Protein AF-A0A7X9UMK4-F1 (afdb_monomer)

Nearest PDB structures (foldseek):
  4hss-assembly1_A  TM=4.749E-01  e=1.843E+00  Corynebacterium diphtheriae NCTC 13129
  4hss-assembly2_B  TM=5.140E-01  e=5.799E+00  Corynebacterium diphtheriae NCTC 13129
  7nhk-assembly1_F  TM=3.091E-01  e=1.843E+00  Enterococcus faecalis
  8b3j-assembly1_A  TM=3.221E-01  e=8.180E+00  Chaetoceros socialis f. radians RNA virus 01
  8acv-assembly2_B  TM=1.862E-01  e=6.504E+00  Hapalosiphon welwitschii UH IC-52-3

Structure (mmCIF, N/CA/C/O backbone):
data_AF-A0A7X9UMK4-F1
#
_entry.id   AF-A0A7X9UMK4-F1
#
loop_
_atom_site.group_PDB
_atom_site.id
_atom_site.type_symbol
_atom_site.label_atom_id
_atom_site.label_alt_id
_atom_site.label_comp_id
_atom_site.label_asym_id
_atom_site.label_entity_id
_atom_site.label_seq_id
_atom_site.pdbx_PDB_ins_code
_atom_site.Cartn_x
_atom_site.Cartn_y
_atom_site.Cartn_z
_atom_site.occupancy
_atom_site.B_iso_or_equiv
_atom_site.auth_seq_id
_atom_site.auth_comp_id
_atom_site.auth_asym_id
_atom_site.auth_atom_id
_atom_site.pdbx_PDB_model_num
ATOM 1 N N . MET A 1 1 ? -7.978 -50.920 91.118 1.00 39.22 1 MET A N 1
ATOM 2 C CA . MET A 1 1 ? -7.105 -49.936 90.445 1.00 39.22 1 MET A CA 1
ATOM 3 C C . MET A 1 1 ? -7.785 -49.454 89.167 1.00 39.22 1 MET A C 1
ATOM 5 O O . MET A 1 1 ? -8.334 -50.281 88.464 1.00 39.22 1 MET A O 1
ATOM 9 N N . ARG A 1 2 ? -7.736 -48.133 88.938 1.00 42.81 2 ARG A N 1
ATOM 10 C CA . ARG A 1 2 ? -7.894 -47.362 87.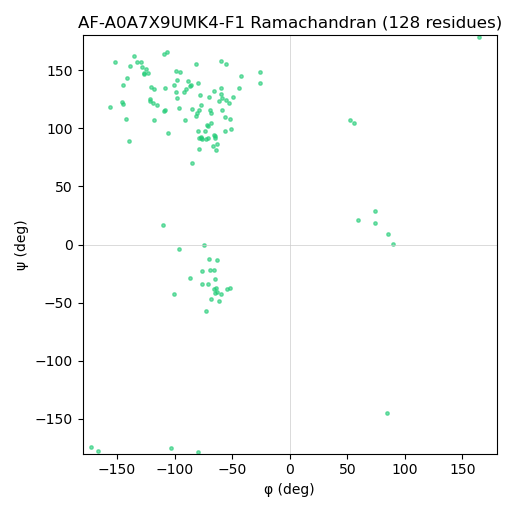682 1.00 42.81 2 ARG A CA 1
ATOM 11 C C . ARG A 1 2 ? -9.134 -47.570 86.778 1.00 42.81 2 ARG A C 1
ATOM 13 O O . ARG A 1 2 ? -9.237 -48.517 86.016 1.00 42.81 2 ARG A O 1
ATOM 20 N N . LYS A 1 3 ? -9.988 -46.534 86.841 1.00 45.47 3 LYS A N 1
ATOM 21 C CA . LYS A 1 3 ? -10.860 -45.929 85.808 1.00 45.47 3 LYS A CA 1
ATOM 22 C C . LYS A 1 3 ? -10.356 -46.135 84.370 1.00 45.47 3 LYS A C 1
ATOM 24 O O . LYS A 1 3 ? -9.156 -45.976 84.197 1.00 45.47 3 LYS A O 1
ATOM 29 N N . VAL A 1 4 ? -11.259 -46.247 83.383 1.00 47.75 4 VAL A N 1
ATOM 30 C CA . VAL A 1 4 ? -11.416 -45.261 82.281 1.00 47.75 4 VAL A CA 1
ATOM 31 C C . VAL A 1 4 ? -12.838 -45.347 81.697 1.00 47.75 4 VAL A C 1
ATOM 33 O O . VAL A 1 4 ? -13.259 -46.363 81.161 1.00 47.75 4 VAL A O 1
ATOM 36 N N . MET A 1 5 ? -13.541 -44.225 81.811 1.00 45.81 5 MET A N 1
ATOM 37 C CA . MET A 1 5 ? -14.693 -43.779 81.028 1.00 45.81 5 MET A CA 1
ATOM 38 C C . MET A 1 5 ? -14.144 -43.073 79.782 1.00 45.81 5 MET A C 1
ATOM 40 O O . MET A 1 5 ? -13.223 -42.269 79.933 1.00 45.81 5 MET A O 1
ATOM 44 N N . LEU A 1 6 ? -14.699 -43.300 78.586 1.00 43.56 6 LEU A N 1
ATOM 45 C CA . LEU A 1 6 ? -14.529 -42.332 77.500 1.00 43.56 6 LEU A CA 1
ATOM 46 C C . LEU A 1 6 ? -15.764 -42.231 76.601 1.00 43.56 6 LEU A C 1
ATOM 48 O O . LEU A 1 6 ? -16.235 -43.196 76.008 1.00 43.56 6 LEU A O 1
ATOM 52 N N . LEU A 1 7 ? -16.259 -41.000 76.579 1.00 42.78 7 LEU A N 1
ATOM 53 C CA . LEU A 1 7 ? -17.365 -40.422 75.840 1.00 42.78 7 LEU A CA 1
ATOM 54 C C . LEU A 1 7 ? -16.763 -39.700 74.623 1.00 42.78 7 LEU A C 1
ATOM 56 O O . LEU A 1 7 ? -15.809 -38.945 74.793 1.00 42.78 7 LEU A O 1
ATOM 60 N N . VAL A 1 8 ? -17.296 -39.921 73.419 1.00 46.78 8 VAL A N 1
ATOM 61 C CA . VAL A 1 8 ? -16.959 -39.160 72.195 1.00 46.78 8 VAL A CA 1
ATOM 62 C C . VAL A 1 8 ? -18.276 -38.943 71.441 1.00 46.78 8 VAL A C 1
ATOM 64 O O . VAL A 1 8 ? -18.839 -39.883 70.898 1.00 46.78 8 VAL A O 1
ATOM 67 N N . ILE A 1 9 ? -19.001 -37.860 71.724 1.00 50.75 9 ILE A N 1
ATOM 68 C CA . ILE A 1 9 ? -18.988 -36.557 71.029 1.00 50.75 9 ILE A CA 1
ATOM 69 C C . ILE A 1 9 ? -19.279 -36.671 69.518 1.00 50.75 9 ILE A C 1
ATOM 71 O O . ILE A 1 9 ? -18.445 -37.053 68.707 1.00 50.75 9 ILE A O 1
ATOM 75 N N . THR A 1 10 ? -20.515 -36.280 69.213 1.00 51.97 10 THR A N 1
ATOM 76 C CA . THR A 1 10 ? -21.155 -35.847 67.961 1.00 51.97 10 THR A CA 1
ATOM 77 C C . THR A 1 10 ? -20.264 -35.226 66.879 1.00 51.97 10 THR A C 1
ATOM 79 O O . THR A 1 10 ? -19.539 -34.284 67.182 1.00 51.97 10 THR A O 1
ATOM 82 N N . VAL A 1 11 ? -20.505 -35.569 65.602 1.00 49.81 11 VAL A N 1
ATOM 83 C CA . VAL A 1 11 ? -20.488 -34.587 64.495 1.00 49.81 11 VAL A CA 1
ATOM 84 C C . VAL A 1 11 ? -21.597 -34.915 63.486 1.00 49.81 11 VAL A C 1
ATOM 86 O O . VAL A 1 11 ? -21.532 -35.885 62.736 1.00 49.81 11 VAL A O 1
ATOM 89 N N . PHE A 1 12 ? -22.628 -34.074 63.490 1.00 45.22 12 PHE A N 1
ATOM 90 C CA . PHE A 1 12 ? -23.701 -34.000 62.504 1.00 45.22 12 PHE A CA 1
ATOM 91 C C . PHE A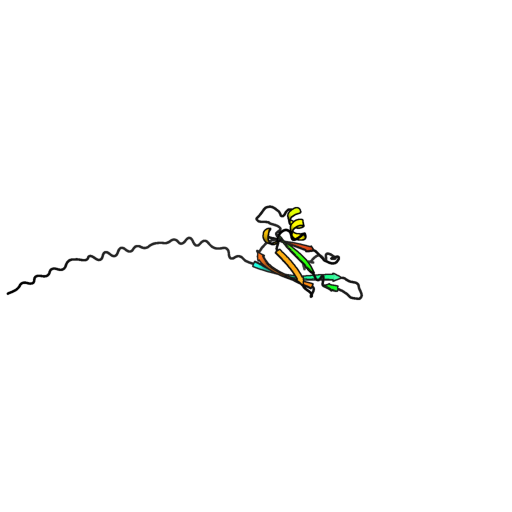 1 12 ? -23.106 -33.366 61.230 1.00 45.22 12 PHE A C 1
ATOM 93 O O . PHE A 1 12 ? -22.935 -32.150 61.168 1.00 45.22 12 PHE A O 1
ATOM 100 N N . MET A 1 13 ? -22.706 -34.168 60.238 1.00 47.47 13 MET A N 1
ATOM 101 C CA . MET A 1 13 ? -22.234 -33.648 58.944 1.00 47.47 13 MET A CA 1
ATOM 102 C C . MET A 1 13 ? -23.434 -33.237 58.084 1.00 47.47 13 MET A C 1
ATOM 104 O O . MET A 1 13 ? -23.914 -33.985 57.237 1.00 47.47 13 MET A O 1
ATOM 108 N N . LEU A 1 14 ? -23.927 -32.026 58.343 1.00 50.28 14 LEU A N 1
ATOM 109 C CA . LEU A 1 14 ? -24.822 -31.286 57.463 1.00 50.28 14 LEU A CA 1
ATOM 110 C C . LEU A 1 14 ? -23.985 -30.717 56.308 1.00 50.28 14 LEU A C 1
ATOM 112 O O . LEU A 1 14 ? -23.424 -29.628 56.413 1.00 50.28 14 LEU A O 1
ATOM 116 N N . THR A 1 15 ? -23.860 -31.465 55.214 1.00 57.50 15 THR A N 1
ATOM 117 C CA . THR A 1 15 ? -23.258 -30.952 53.980 1.00 57.50 15 THR A CA 1
ATOM 118 C C . THR A 1 15 ? -24.292 -30.115 53.234 1.00 57.50 15 THR A C 1
ATOM 120 O O . THR A 1 15 ? -25.161 -30.619 52.525 1.00 57.50 15 THR A O 1
ATOM 123 N N . THR A 1 16 ? -24.220 -28.797 53.408 1.00 53.34 16 THR A N 1
ATOM 124 C CA . THR A 1 16 ? -24.945 -27.854 52.560 1.00 53.34 16 THR A CA 1
ATOM 125 C C . THR A 1 16 ? -24.333 -27.864 51.159 1.00 53.34 16 THR A C 1
ATOM 127 O O . THR A 1 16 ? -23.176 -27.500 50.951 1.00 53.34 16 THR A O 1
ATOM 130 N N . LEU A 1 17 ? -25.130 -28.297 50.181 1.00 54.09 17 LEU A N 1
ATOM 131 C CA . LEU A 1 17 ? -24.866 -28.106 48.758 1.00 54.09 17 LEU A CA 1
ATOM 132 C C . LEU A 1 17 ? -24.902 -26.604 48.443 1.00 54.09 17 LEU A C 1
ATOM 134 O O . LEU A 1 17 ? -25.954 -26.035 48.164 1.00 54.09 17 LEU A O 1
ATOM 138 N N . PHE A 1 18 ? -23.741 -25.956 48.471 1.00 54.28 18 PHE A N 1
ATOM 139 C CA . PHE A 1 18 ? -23.550 -24.676 47.799 1.00 54.28 18 PHE A CA 1
ATOM 140 C C . PHE A 1 18 ? -23.387 -24.942 46.298 1.00 54.28 18 PHE A C 1
ATOM 142 O O . PHE A 1 18 ? -22.292 -25.203 45.809 1.00 54.28 18 PHE A O 1
ATOM 149 N N . SER A 1 19 ? -24.497 -24.892 45.559 1.00 56.41 19 SER A N 1
ATOM 150 C CA . SER A 1 19 ? -24.465 -24.782 44.101 1.00 56.41 19 SER A CA 1
ATOM 151 C C . SER A 1 19 ? -24.171 -23.326 43.747 1.00 56.41 19 SER A C 1
ATOM 153 O O . SER A 1 19 ? -25.084 -22.507 43.653 1.00 56.41 19 SER A O 1
ATOM 155 N N . SER A 1 20 ? -22.895 -22.973 43.581 1.00 52.81 20 SER A N 1
ATOM 156 C CA . SER A 1 20 ? -22.530 -21.698 42.965 1.00 52.81 20 SER A CA 1
ATOM 157 C C . SER A 1 20 ? -22.830 -21.786 41.470 1.00 52.81 20 SER A C 1
ATOM 159 O O . SER A 1 20 ? -21.988 -22.214 40.678 1.00 52.81 20 SER A O 1
ATOM 161 N N . GLY A 1 21 ? -24.048 -21.400 41.094 1.00 58.78 21 GLY A N 1
ATOM 162 C CA . GLY 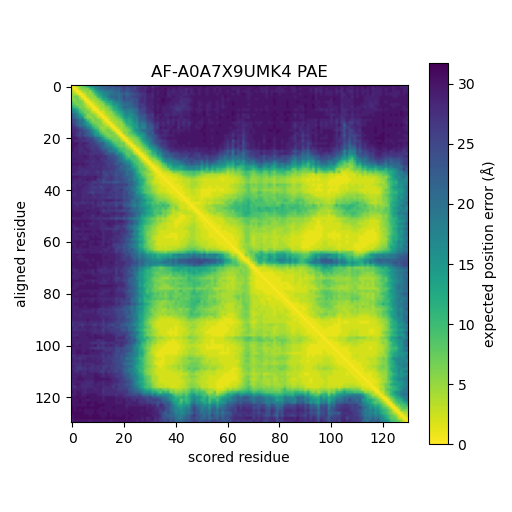A 1 21 ? -24.371 -21.000 39.731 1.00 58.78 21 GLY A CA 1
ATOM 163 C C . GLY A 1 21 ? -23.567 -19.752 39.388 1.00 58.78 21 GLY A C 1
ATOM 164 O O . GLY A 1 21 ? -24.009 -18.632 39.613 1.00 58.78 21 GLY A O 1
ATOM 165 N N . VAL A 1 22 ? -22.342 -19.941 38.905 1.00 54.00 22 VAL A N 1
ATOM 166 C CA . VAL A 1 22 ? -21.640 -18.908 38.150 1.00 54.00 22 VAL A CA 1
ATOM 167 C C . VAL A 1 22 ? -22.247 -18.910 36.756 1.00 54.00 22 VAL A C 1
ATOM 169 O O . VAL A 1 22 ? -21.811 -19.649 35.876 1.00 54.00 22 VAL A O 1
ATOM 172 N N . ASP A 1 23 ? -23.271 -18.079 36.565 1.00 54.75 23 ASP A N 1
ATOM 173 C CA . ASP A 1 23 ? -23.719 -17.656 35.243 1.00 54.75 23 ASP A CA 1
ATOM 174 C C . ASP A 1 23 ? -22.585 -16.848 34.602 1.00 54.75 23 ASP A C 1
ATOM 176 O O . ASP A 1 23 ? -22.527 -15.616 34.643 1.00 54.75 23 ASP A O 1
ATOM 180 N N . ALA A 1 24 ? -21.613 -17.570 34.049 1.00 54.25 24 ALA A N 1
ATOM 181 C CA . ALA A 1 24 ? -20.589 -17.015 33.194 1.00 54.25 24 ALA A CA 1
ATOM 182 C C . ALA A 1 24 ? -21.293 -16.511 31.933 1.00 54.25 24 ALA A C 1
ATOM 184 O O . ALA A 1 24 ? -21.501 -17.260 30.976 1.00 54.25 24 ALA A O 1
ATOM 185 N N . ALA A 1 25 ? -21.677 -15.233 31.950 1.00 57.66 25 ALA A N 1
ATOM 186 C CA . ALA A 1 25 ? -22.085 -14.494 30.771 1.00 57.66 25 ALA A CA 1
ATOM 187 C C . ALA A 1 25 ? -20.991 -14.670 29.712 1.00 57.66 25 ALA A C 1
ATOM 189 O O . ALA A 1 25 ? -19.921 -14.056 29.760 1.00 57.66 25 ALA A O 1
ATOM 190 N N . THR A 1 26 ? -21.241 -15.580 28.778 1.00 45.53 26 THR A N 1
ATOM 191 C CA . THR A 1 26 ? -20.350 -15.901 27.676 1.00 45.53 26 THR A CA 1
ATOM 192 C C . THR A 1 26 ? -20.387 -14.707 26.741 1.00 45.53 26 THR A C 1
ATOM 194 O O . THR A 1 26 ? -21.251 -14.561 25.883 1.00 45.53 26 THR A O 1
ATOM 197 N N . LYS A 1 27 ? -19.457 -13.778 26.960 1.00 46.47 27 LYS A N 1
ATOM 198 C CA . LYS A 1 27 ? -19.221 -12.642 26.080 1.00 46.47 27 LYS A CA 1
ATOM 199 C C . LYS A 1 27 ? -18.713 -13.208 24.756 1.00 46.47 27 LYS A C 1
ATOM 201 O O . LYS A 1 27 ? -17.524 -13.478 24.623 1.00 46.47 27 LYS A O 1
ATOM 206 N N . THR A 1 28 ? -19.620 -13.433 23.807 1.00 48.41 28 THR A N 1
ATOM 207 C CA . THR A 1 28 ? -19.312 -13.927 22.462 1.00 48.41 28 THR A CA 1
ATOM 208 C C . THR A 1 28 ? -18.306 -12.984 21.810 1.00 48.41 28 THR A C 1
ATOM 210 O O . THR A 1 28 ? -18.649 -11.916 21.301 1.00 48.41 28 THR A O 1
ATOM 213 N N . THR A 1 29 ? -17.026 -13.341 21.863 1.00 56.12 29 THR A N 1
ATOM 214 C CA . THR A 1 29 ? -15.965 -12.618 21.176 1.00 56.12 29 THR A CA 1
ATOM 215 C C . THR A 1 29 ? -16.137 -12.897 19.692 1.00 56.12 29 THR A C 1
ATOM 217 O O . THR A 1 29 ? -15.818 -13.978 19.202 1.00 56.12 29 THR A O 1
ATOM 220 N N . LYS A 1 30 ? -16.704 -11.928 18.962 1.00 72.19 30 LYS A N 1
ATOM 221 C CA . LYS A 1 30 ? -16.788 -11.979 17.499 1.00 72.19 30 LYS A CA 1
ATOM 222 C C . LYS A 1 30 ? -15.378 -12.252 16.969 1.00 72.19 30 LYS A C 1
ATOM 224 O O . LYS A 1 30 ? -14.506 -11.389 17.077 1.00 72.19 30 LYS A O 1
ATOM 229 N N . LYS A 1 31 ? -15.146 -13.467 16.461 1.00 72.44 31 LYS A N 1
ATOM 230 C CA . LYS A 1 31 ? -13.862 -13.881 15.889 1.00 72.44 31 LYS A CA 1
ATOM 231 C C . LYS A 1 31 ? -13.475 -12.852 14.833 1.00 72.44 31 LYS A C 1
ATOM 233 O O . LYS A 1 31 ? -14.244 -12.602 13.906 1.00 72.44 31 LYS A O 1
ATOM 238 N N . LEU A 1 32 ? -12.312 -12.226 15.000 1.00 74.25 32 LEU A N 1
ATOM 239 C CA . LEU A 1 32 ? -11.812 -11.264 14.031 1.00 74.25 32 LEU A CA 1
ATOM 240 C C . LEU A 1 32 ? -11.456 -12.032 12.754 1.00 74.25 32 LEU A C 1
ATOM 242 O O . LEU A 1 32 ? -10.465 -12.760 12.717 1.00 74.25 32 LEU A O 1
ATOM 246 N N . VAL A 1 33 ? -12.302 -11.913 11.734 1.00 82.06 33 VAL A N 1
ATOM 247 C CA . VAL A 1 33 ? -12.007 -12.424 10.397 1.00 82.06 33 VAL A CA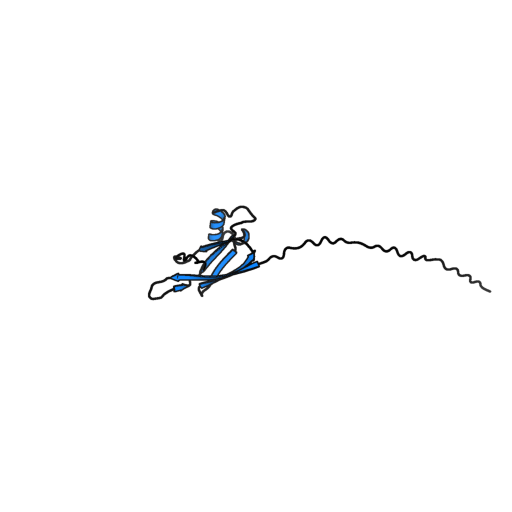 1
ATOM 248 C C . VAL A 1 33 ? -11.040 -11.443 9.753 1.00 82.06 33 VAL A C 1
ATOM 250 O O . VAL A 1 33 ? -11.338 -10.253 9.633 1.00 82.06 33 VAL A O 1
ATOM 253 N N . VAL A 1 34 ? -9.860 -11.941 9.393 1.00 91.12 34 VAL A N 1
ATOM 254 C CA . VAL A 1 34 ? -8.839 -11.170 8.687 1.00 91.12 34 VAL A CA 1
ATOM 255 C C . VAL A 1 34 ? -8.521 -11.832 7.356 1.00 91.12 34 VAL A C 1
ATOM 257 O O . VAL A 1 34 ? -8.368 -13.049 7.271 1.00 91.12 34 VAL A O 1
ATOM 260 N N . GLY A 1 35 ? -8.435 -11.013 6.320 1.00 92.31 35 GLY A N 1
ATOM 261 C CA . GLY A 1 35 ? -8.060 -11.374 4.970 1.00 92.31 35 GLY A CA 1
ATOM 262 C C . GLY A 1 35 ? -6.628 -10.980 4.624 1.00 92.31 35 GLY A C 1
ATOM 263 O O . GLY A 1 35 ? -5.829 -10.501 5.445 1.00 92.31 35 GLY A O 1
ATOM 264 N N . LYS A 1 36 ? -6.319 -11.209 3.353 1.00 95.31 36 LYS A N 1
ATOM 265 C CA . LYS A 1 36 ? -5.016 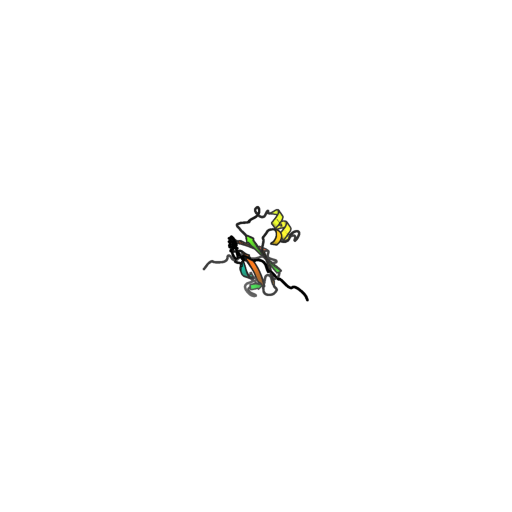-11.016 2.733 1.00 95.31 36 LYS A CA 1
ATOM 266 C C . LYS A 1 36 ? -5.229 -10.534 1.302 1.00 95.31 36 LYS A C 1
ATOM 268 O O . LYS A 1 36 ? -6.087 -11.069 0.609 1.00 95.31 36 LYS A O 1
ATOM 273 N N . LEU A 1 37 ? -4.437 -9.555 0.883 1.00 94.50 37 LEU A N 1
ATOM 274 C CA . LEU A 1 37 ? -4.435 -8.998 -0.464 1.00 94.50 37 LEU A CA 1
ATOM 275 C C . LEU A 1 37 ? -3.038 -9.169 -1.060 1.00 94.50 37 LEU A C 1
ATOM 277 O O . LEU A 1 37 ? -2.051 -8.723 -0.475 1.00 94.50 37 LEU A O 1
ATOM 281 N N . GLU A 1 38 ? -2.959 -9.830 -2.206 1.00 96.06 38 GLU A N 1
ATOM 282 C CA . GLU A 1 38 ? -1.740 -9.988 -2.996 1.00 96.06 38 GLU A CA 1
ATOM 283 C C . GLU A 1 38 ? -2.014 -9.526 -4.422 1.00 96.06 38 GLU A C 1
ATOM 285 O O . GLU A 1 38 ? -3.129 -9.664 -4.924 1.00 96.06 38 GLU A O 1
ATOM 290 N N . GLY A 1 39 ? -0.995 -8.977 -5.068 1.00 93.75 39 GLY A N 1
ATOM 291 C CA . GLY A 1 39 ? -1.094 -8.537 -6.449 1.00 93.75 39 GLY A CA 1
ATOM 292 C C . GLY A 1 39 ? 0.257 -8.111 -6.993 1.00 93.75 39 GLY A C 1
ATOM 293 O O . GLY A 1 39 ? 1.282 -8.235 -6.319 1.00 93.75 39 GLY A O 1
ATOM 294 N N . ALA A 1 40 ? 0.240 -7.585 -8.212 1.00 92.94 40 ALA A N 1
ATOM 295 C CA . ALA A 1 40 ? 1.413 -7.016 -8.848 1.00 92.94 40 ALA A CA 1
ATOM 296 C C . ALA A 1 40 ? 1.140 -5.587 -9.324 1.00 92.94 40 ALA A C 1
ATOM 298 O O . ALA A 1 40 ? 0.020 -5.263 -9.718 1.00 92.94 40 ALA A O 1
ATOM 299 N N . VAL A 1 41 ? 2.167 -4.741 -9.275 1.00 91.12 41 VAL A N 1
ATOM 300 C CA . VAL A 1 41 ? 2.171 -3.404 -9.871 1.00 91.12 41 VAL A CA 1
ATOM 301 C C . VAL A 1 41 ? 3.217 -3.391 -10.970 1.00 91.12 41 VAL A C 1
ATOM 303 O O . VAL A 1 41 ? 4.409 -3.634 -10.752 1.00 91.12 41 VAL A O 1
ATOM 306 N N . THR A 1 42 ? 2.746 -3.110 -12.173 1.00 90.12 42 THR A N 1
ATOM 307 C CA . THR A 1 42 ? 3.557 -3.095 -13.379 1.00 90.12 42 THR A CA 1
ATOM 308 C C . THR A 1 42 ? 3.166 -1.913 -14.245 1.00 90.12 42 THR A C 1
ATOM 310 O O . THR A 1 42 ? 2.013 -1.491 -14.215 1.00 90.12 42 THR A O 1
ATOM 313 N N . TYR A 1 43 ? 4.089 -1.432 -15.068 1.00 85.94 43 TYR A N 1
ATOM 314 C CA . TYR A 1 43 ? 3.836 -0.377 -16.041 1.00 85.94 43 TYR A CA 1
ATOM 315 C C . TYR A 1 43 ? 4.226 -0.837 -17.445 1.00 85.94 43 TYR A C 1
ATOM 317 O O . TYR A 1 43 ? 5.122 -1.671 -17.630 1.00 85.94 43 TYR A O 1
ATOM 325 N N . GLN A 1 44 ? 3.554 -0.291 -18.455 1.00 87.00 44 GLN A N 1
ATOM 326 C CA . GLN A 1 44 ? 3.885 -0.582 -19.841 1.00 87.00 44 GLN A CA 1
ATOM 327 C C . GLN A 1 44 ? 5.068 0.289 -20.269 1.00 87.00 44 GLN A C 1
ATOM 329 O O . GLN A 1 44 ? 4.935 1.501 -20.402 1.00 87.00 44 GLN A O 1
ATOM 334 N N . TYR A 1 45 ? 6.239 -0.312 -20.494 1.00 81.81 45 TYR A N 1
ATOM 335 C CA . TYR A 1 45 ? 7.428 0.460 -20.864 1.00 81.81 45 TYR A CA 1
ATOM 336 C C . TYR A 1 45 ? 7.320 0.974 -22.305 1.00 81.81 45 TYR A C 1
ATOM 338 O O . TYR A 1 45 ? 7.407 2.171 -22.557 1.00 81.81 45 TYR A O 1
ATOM 346 N N . ASN A 1 46 ? 7.136 0.061 -23.263 1.00 85.56 46 ASN A N 1
ATOM 347 C CA . ASN A 1 46 ? 6.792 0.359 -24.655 1.00 85.56 46 ASN A CA 1
ATOM 348 C C . ASN A 1 46 ? 6.328 -0.927 -25.366 1.00 85.56 46 ASN A C 1
ATOM 350 O O . ASN A 1 46 ? 6.265 -2.001 -24.763 1.00 85.56 46 ASN A O 1
ATOM 354 N N . LYS A 1 47 ? 6.024 -0.830 -26.666 1.00 89.19 47 LYS A N 1
ATOM 355 C CA . LYS A 1 47 ? 5.566 -1.968 -27.483 1.00 89.19 47 LYS A CA 1
ATOM 356 C C . LYS A 1 47 ? 6.631 -3.034 -27.786 1.00 89.19 47 LYS A C 1
ATOM 358 O O . LYS A 1 47 ? 6.277 -4.091 -28.285 1.00 89.19 47 LYS A O 1
ATOM 363 N N . PHE A 1 48 ? 7.912 -2.755 -27.537 1.00 88.81 48 PHE A N 1
ATOM 364 C CA . PHE A 1 48 ? 9.022 -3.654 -27.877 1.00 88.81 48 PHE A CA 1
ATOM 365 C C . PHE A 1 48 ? 9.524 -4.445 -26.667 1.00 88.81 48 PHE A C 1
ATOM 367 O O . PHE A 1 48 ? 9.784 -5.636 -26.776 1.00 88.81 48 PHE A O 1
ATOM 374 N N . ILE A 1 49 ? 9.656 -3.783 -25.514 1.00 87.31 49 ILE A N 1
ATOM 375 C CA . ILE A 1 49 ? 10.105 -4.402 -24.259 1.00 87.31 49 ILE A CA 1
ATOM 376 C C . ILE A 1 49 ? 8.925 -5.013 -23.501 1.00 87.31 49 ILE A C 1
ATOM 378 O O . ILE A 1 49 ? 9.097 -5.982 -22.769 1.00 87.31 49 ILE A O 1
ATOM 382 N N . GLY A 1 50 ? 7.725 -4.459 -23.677 1.00 86.94 50 GLY A N 1
ATOM 383 C CA . GLY A 1 50 ? 6.547 -4.910 -22.961 1.00 86.94 50 GLY A CA 1
ATOM 384 C C . GLY A 1 50 ? 6.418 -4.264 -21.580 1.00 86.94 50 GLY A C 1
ATOM 385 O O . GLY A 1 50 ? 6.730 -3.085 -21.377 1.00 86.94 50 GLY A O 1
ATOM 386 N N . THR A 1 51 ? 5.901 -5.048 -20.645 1.00 88.50 51 THR A N 1
ATOM 387 C CA . THR A 1 51 ? 5.563 -4.637 -19.284 1.00 88.50 51 THR A CA 1
ATOM 388 C C . THR A 1 51 ? 6.767 -4.787 -18.352 1.00 88.50 51 THR A C 1
ATOM 390 O O . THR A 1 51 ? 7.512 -5.762 -18.440 1.00 88.50 51 THR A O 1
ATOM 393 N N . LYS A 1 52 ? 6.963 -3.832 -17.440 1.00 89.44 52 LYS A N 1
ATOM 394 C CA . LYS A 1 52 ? 8.006 -3.874 -16.406 1.00 89.44 52 LYS A CA 1
ATOM 395 C C . LYS A 1 52 ? 7.400 -3.744 -15.015 1.00 89.44 52 LYS A C 1
ATOM 397 O O . LYS A 1 52 ? 6.406 -3.052 -14.822 1.00 89.44 52 LYS A O 1
ATOM 402 N N . SER A 1 53 ? 8.031 -4.386 -14.039 1.00 90.00 53 SER A N 1
ATOM 403 C CA . SER A 1 53 ? 7.682 -4.255 -12.625 1.00 90.00 53 SER A CA 1
ATOM 404 C C . SER A 1 53 ? 7.961 -2.837 -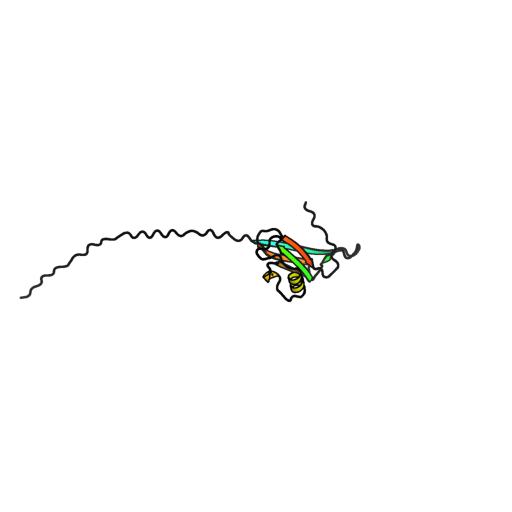12.120 1.00 90.00 53 SER A C 1
ATOM 406 O O . SER A 1 53 ? 9.067 -2.328 -12.321 1.00 90.00 53 SER A O 1
ATOM 408 N N . ASP A 1 54 ? 7.001 -2.220 -11.423 1.00 89.81 54 ASP A N 1
ATOM 409 C CA . ASP A 1 54 ? 7.211 -0.921 -10.764 1.00 89.81 54 ASP A CA 1
ATOM 410 C C . ASP A 1 54 ? 7.830 -1.132 -9.374 1.00 89.81 54 ASP A C 1
ATOM 412 O O . ASP A 1 54 ? 7.185 -1.038 -8.325 1.00 89.81 54 ASP A O 1
ATOM 416 N N . VAL A 1 55 ? 9.098 -1.547 -9.376 1.00 91.88 55 VAL A N 1
ATOM 417 C CA . VAL A 1 55 ? 9.820 -1.917 -8.158 1.00 91.88 55 VAL A CA 1
ATOM 418 C C . VAL A 1 55 ? 9.911 -0.717 -7.223 1.00 91.88 55 VAL A C 1
ATOM 420 O O . VAL A 1 55 ? 10.472 0.325 -7.553 1.00 91.88 55 VAL A O 1
ATOM 423 N N . GLY A 1 56 ? 9.418 -0.900 -6.002 1.00 91.31 56 GLY A N 1
ATOM 424 C CA . GLY A 1 56 ? 9.464 0.111 -4.959 1.00 91.31 56 GLY A CA 1
ATOM 425 C C . GLY A 1 56 ? 8.275 1.064 -4.903 1.00 91.31 56 GLY A C 1
ATOM 426 O O . GLY A 1 56 ? 8.260 1.887 -3.983 1.00 91.31 56 GLY A O 1
ATOM 427 N N . ALA A 1 57 ? 7.285 0.909 -5.785 1.00 91.62 57 ALA A N 1
ATOM 428 C CA . ALA A 1 57 ? 5.962 1.497 -5.600 1.00 91.62 57 ALA A CA 1
ATOM 429 C C . ALA A 1 57 ? 5.343 1.067 -4.259 1.00 91.62 57 ALA A C 1
ATOM 431 O O . ALA A 1 57 ? 5.689 0.019 -3.695 1.00 91.62 57 ALA A O 1
ATOM 432 N N . VAL A 1 58 ? 4.430 1.878 -3.732 1.00 91.69 58 VAL A N 1
ATOM 433 C CA . VAL A 1 58 ? 3.736 1.617 -2.469 1.00 91.69 58 VAL A CA 1
ATOM 434 C C . VAL A 1 58 ? 2.241 1.514 -2.727 1.00 91.69 58 VAL A C 1
ATOM 436 O O . VAL A 1 58 ? 1.612 2.441 -3.227 1.00 91.69 58 VAL A O 1
ATOM 439 N N . VAL A 1 59 ? 1.665 0.374 -2.360 1.00 92.81 59 VAL A N 1
ATOM 440 C CA . VAL A 1 59 ? 0.222 0.144 -2.416 1.00 92.81 59 VAL A CA 1
ATOM 441 C C . VAL A 1 59 ? -0.352 0.429 -1.038 1.00 92.81 59 VAL A C 1
ATOM 443 O O . VAL A 1 59 ? -0.006 -0.257 -0.075 1.00 92.81 59 VAL A O 1
ATOM 446 N N . TYR A 1 60 ? -1.230 1.421 -0.949 1.00 91.50 60 TYR A N 1
ATOM 447 C CA . TYR A 1 60 ? -1.996 1.764 0.242 1.00 91.50 60 TYR A CA 1
ATOM 448 C C . TYR A 1 60 ? -3.410 1.203 0.136 1.00 91.50 60 TYR A C 1
ATOM 450 O O . TYR A 1 60 ? -4.073 1.318 -0.893 1.00 91.50 60 TYR A O 1
ATOM 458 N N . LEU A 1 61 ? -3.889 0.639 1.237 1.00 91.88 61 LEU A N 1
ATOM 459 C CA . LEU A 1 61 ? -5.239 0.131 1.397 1.00 91.88 61 LEU A CA 1
ATOM 460 C C . LEU A 1 61 ? -5.925 0.922 2.516 1.00 91.88 61 LEU A C 1
ATOM 462 O O . LEU A 1 61 ? -5.603 0.783 3.702 1.00 91.88 61 LEU A O 1
ATOM 466 N N . ILE A 1 62 ? -6.859 1.780 2.113 1.00 89.19 62 ILE A N 1
ATOM 467 C CA . ILE A 1 62 ? -7.487 2.799 2.955 1.00 89.19 62 ILE A CA 1
ATOM 468 C C . ILE A 1 62 ? -8.942 2.388 3.224 1.00 89.19 62 ILE A C 1
ATOM 470 O O . ILE A 1 62 ? -9.731 2.332 2.280 1.00 89.19 62 ILE A O 1
ATOM 474 N N . PRO A 1 63 ? -9.340 2.096 4.476 1.00 89.06 63 PRO A N 1
ATOM 475 C CA . PRO A 1 63 ? -10.734 1.790 4.793 1.00 89.06 63 PRO A CA 1
ATOM 476 C C . PRO A 1 63 ? -11.660 2.961 4.434 1.00 89.06 63 PRO A C 1
ATOM 478 O O . PRO A 1 63 ? -11.417 4.085 4.883 1.00 89.06 63 PRO A O 1
ATOM 481 N N . LYS A 1 64 ? -12.748 2.702 3.692 1.00 85.50 64 LYS A N 1
ATOM 482 C CA . LYS A 1 64 ? -13.784 3.710 3.379 1.00 85.50 64 LYS A CA 1
ATOM 483 C C . LYS A 1 64 ? -14.538 4.150 4.629 1.00 85.50 64 LYS A C 1
ATOM 485 O O . LYS A 1 64 ? -14.879 5.317 4.782 1.00 85.50 64 LYS A O 1
ATOM 490 N N . LYS A 1 65 ? -14.806 3.198 5.526 1.00 79.88 65 LYS A N 1
ATOM 491 C CA . LYS A 1 65 ? -15.477 3.428 6.808 1.00 79.88 65 LYS A CA 1
ATOM 492 C C . LYS A 1 65 ? -14.441 3.341 7.921 1.00 79.88 65 LYS A C 1
ATOM 494 O O . LYS A 1 65 ? -14.077 2.256 8.372 1.00 79.88 65 LYS A O 1
ATOM 499 N N . GLN A 1 66 ? -13.934 4.497 8.332 1.00 67.75 66 GLN A N 1
ATOM 500 C CA . GLN A 1 66 ? -12.973 4.613 9.425 1.00 67.75 66 GLN A CA 1
ATOM 501 C C . GLN A 1 66 ? -13.695 4.545 10.780 1.00 67.75 66 GLN A C 1
ATOM 503 O O . GLN A 1 66 ? -14.759 5.134 10.957 1.00 67.75 66 GLN A O 1
ATOM 508 N N . LYS A 1 67 ? -13.113 3.832 11.757 1.00 63.62 67 LYS A N 1
ATOM 509 C CA . LYS A 1 67 ? -13.614 3.819 13.150 1.00 63.62 67 LYS A CA 1
ATOM 510 C C . LYS A 1 67 ? -13.250 5.092 13.927 1.00 63.62 67 LYS A C 1
ATOM 512 O O . LYS A 1 67 ? -13.888 5.394 14.929 1.00 63.62 67 LYS A O 1
ATOM 517 N N . LYS A 1 68 ? -12.207 5.807 13.494 1.00 56.28 68 LYS A N 1
ATOM 518 C CA . LYS A 1 68 ? -11.836 7.154 13.957 1.00 56.28 68 LYS A CA 1
ATOM 519 C C . LYS A 1 68 ? -12.184 8.166 12.862 1.00 56.28 68 LYS A C 1
ATOM 521 O O . LYS A 1 68 ? -12.470 7.756 11.744 1.00 56.28 68 LYS A O 1
ATOM 526 N N . ALA A 1 69 ? -12.203 9.458 13.197 1.00 61.81 69 ALA A N 1
ATOM 527 C CA . ALA A 1 69 ? -12.464 10.544 12.249 1.00 61.81 69 ALA A CA 1
ATOM 528 C C . ALA A 1 69 ? -11.741 10.326 10.904 1.00 61.81 69 ALA A C 1
ATOM 530 O O . ALA A 1 69 ? -10.642 9.770 10.880 1.00 61.81 69 ALA A O 1
ATOM 531 N N . SER A 1 70 ? -12.389 10.740 9.810 1.00 70.62 70 SER A N 1
ATOM 532 C CA . SER A 1 70 ? -11.878 10.594 8.442 1.00 70.62 70 SER A CA 1
ATOM 533 C C . SER A 1 70 ? -10.399 10.975 8.357 1.00 70.62 70 SER A C 1
ATOM 535 O O . SER A 1 70 ? -10.005 12.006 8.904 1.00 70.62 70 SER A O 1
ATOM 537 N N . ILE A 1 71 ? -9.595 10.158 7.666 1.00 77.81 71 ILE A N 1
ATOM 538 C CA . ILE A 1 71 ? -8.178 10.459 7.427 1.00 77.81 71 ILE A CA 1
ATOM 539 C C . ILE A 1 71 ? -8.095 11.827 6.757 1.00 77.81 71 ILE A C 1
ATOM 541 O O . ILE A 1 71 ? -8.731 12.056 5.725 1.00 77.81 71 ILE A O 1
ATOM 545 N N . THR A 1 72 ? -7.336 12.740 7.355 1.00 83.69 72 THR A N 1
ATOM 546 C CA . THR A 1 72 ? -7.161 14.083 6.805 1.00 83.69 72 THR A CA 1
ATOM 547 C C . THR A 1 72 ? -6.112 14.071 5.697 1.00 83.69 72 THR A C 1
ATOM 549 O O . THR A 1 72 ? -5.200 13.241 5.686 1.00 83.69 72 THR A O 1
ATOM 552 N N . THR A 1 73 ? -6.187 15.036 4.780 1.00 81.50 73 THR A N 1
ATOM 553 C CA . THR A 1 73 ? -5.161 15.228 3.742 1.00 81.50 73 THR A CA 1
ATOM 554 C C . THR A 1 73 ? -3.768 15.382 4.354 1.00 81.50 73 THR A C 1
ATOM 556 O O . THR A 1 73 ? -2.811 14.806 3.848 1.00 81.50 73 THR A O 1
ATOM 559 N N . GLN A 1 74 ? -3.658 16.081 5.492 1.00 86.56 74 GLN A N 1
ATOM 560 C CA . GLN A 1 74 ? -2.384 16.252 6.193 1.00 86.56 74 GLN A CA 1
ATOM 561 C C . GLN A 1 74 ? -1.811 14.920 6.682 1.00 86.56 74 GLN A C 1
ATOM 563 O O . GLN A 1 74 ? -0.619 14.683 6.532 1.00 86.56 74 GLN A O 1
ATOM 568 N N . GLN A 1 75 ? -2.648 14.016 7.199 1.00 86.38 75 GLN A N 1
ATOM 569 C CA . GLN A 1 75 ? -2.191 12.683 7.592 1.00 86.38 75 GLN A CA 1
ATOM 570 C C . GLN A 1 75 ? -1.690 11.879 6.391 1.00 86.38 75 GLN A C 1
ATOM 572 O O . GLN A 1 75 ? -0.699 11.172 6.523 1.00 86.38 75 GLN A O 1
ATOM 577 N N . MET A 1 76 ? -2.323 11.997 5.218 1.00 81.81 76 MET A N 1
ATOM 578 C CA . MET A 1 76 ? -1.811 11.346 4.006 1.00 81.81 76 MET A CA 1
ATOM 579 C C . MET A 1 76 ? -0.451 11.911 3.581 1.00 81.81 76 MET A C 1
ATOM 581 O O . MET A 1 76 ? 0.444 11.137 3.247 1.00 81.81 76 MET A O 1
ATOM 585 N N . ILE A 1 77 ? -0.272 13.233 3.660 1.00 85.19 77 ILE A N 1
ATOM 586 C CA . ILE A 1 77 ? 1.018 13.890 3.400 1.00 85.19 77 ILE A CA 1
ATOM 587 C C . ILE A 1 77 ? 2.070 13.402 4.399 1.00 85.19 77 ILE A C 1
ATOM 589 O O . ILE A 1 77 ? 3.144 12.964 4.002 1.00 85.19 77 ILE A O 1
ATOM 593 N N . ASP A 1 78 ? 1.752 13.392 5.691 1.00 89.12 78 ASP A N 1
ATOM 594 C CA . ASP A 1 78 ? 2.684 12.969 6.735 1.00 89.12 78 ASP A CA 1
ATOM 595 C C . ASP A 1 78 ? 3.048 11.478 6.628 1.00 89.12 78 ASP A C 1
ATOM 597 O O . ASP A 1 78 ? 4.158 11.086 6.992 1.00 89.12 78 ASP A O 1
ATOM 601 N N . ILE A 1 79 ? 2.146 10.638 6.111 1.00 86.25 79 ILE A N 1
ATOM 602 C CA . ILE A 1 79 ? 2.435 9.235 5.777 1.00 86.25 79 ILE A CA 1
ATOM 603 C C . ILE A 1 79 ? 3.393 9.151 4.590 1.00 86.25 79 ILE A C 1
ATOM 605 O O . ILE A 1 79 ? 4.373 8.407 4.660 1.00 86.25 79 ILE A O 1
ATOM 609 N N . SER A 1 80 ? 3.135 9.921 3.530 1.00 80.75 80 SER A N 1
ATOM 610 C CA . SER A 1 80 ? 3.992 9.989 2.341 1.00 80.75 80 SER A CA 1
ATOM 611 C C . SER A 1 80 ? 5.409 10.460 2.695 1.00 80.75 80 SER A C 1
ATOM 613 O O . SER A 1 80 ? 6.398 9.847 2.293 1.00 80.75 80 SER A O 1
ATOM 615 N N . ASP A 1 81 ? 5.510 11.472 3.558 1.00 86.50 81 ASP A N 1
ATOM 616 C CA . ASP A 1 81 ? 6.765 12.009 4.095 1.00 86.50 81 ASP A CA 1
ATOM 617 C C . ASP A 1 81 ? 7.406 11.102 5.162 1.00 86.50 81 ASP A C 1
ATOM 619 O O . ASP A 1 81 ? 8.458 11.431 5.714 1.00 86.50 81 ASP A O 1
ATOM 623 N N . LYS A 1 82 ? 6.779 9.963 5.489 1.00 85.44 82 LYS A N 1
ATOM 624 C CA . LYS A 1 82 ? 7.209 9.006 6.526 1.00 85.44 82 LYS A CA 1
ATOM 625 C C . LYS A 1 82 ? 7.314 9.608 7.934 1.00 85.44 82 LYS A C 1
ATOM 627 O O . LYS A 1 82 ? 7.978 9.032 8.797 1.00 85.44 82 LYS A O 1
ATOM 632 N N . LYS A 1 83 ? 6.642 10.732 8.196 1.00 89.31 83 LYS A N 1
ATOM 633 C CA . LYS A 1 83 ? 6.562 11.372 9.520 1.00 89.31 83 LYS A CA 1
ATOM 634 C C . LYS A 1 83 ? 5.706 10.557 10.486 1.00 89.31 83 LYS A C 1
ATOM 636 O O . LYS A 1 83 ? 6.008 10.497 11.675 1.00 89.31 83 LYS A O 1
ATOM 641 N N . ILE A 1 84 ? 4.659 9.903 9.980 1.00 89.25 84 ILE A N 1
ATOM 642 C CA . ILE A 1 84 ? 3.817 8.986 10.757 1.00 89.25 84 ILE A CA 1
ATOM 643 C C . ILE A 1 84 ? 3.679 7.635 10.056 1.00 89.25 84 ILE A C 1
ATOM 645 O O . ILE A 1 84 ? 3.759 7.522 8.835 1.00 89.25 84 ILE A O 1
ATOM 649 N N . LYS A 1 85 ? 3.449 6.578 10.839 1.00 86.81 85 LYS A N 1
ATOM 650 C CA . LYS A 1 85 ? 3.201 5.237 10.295 1.00 86.81 85 LYS A CA 1
ATOM 651 C C . LYS A 1 85 ? 1.766 5.145 9.784 1.00 86.81 85 LYS A C 1
ATOM 653 O O . LYS A 1 85 ? 0.847 5.379 10.554 1.00 86.81 85 LYS A O 1
ATOM 658 N N . ALA A 1 86 ? 1.561 4.691 8.550 1.00 85.81 86 ALA A N 1
ATOM 659 C CA . ALA A 1 86 ? 0.224 4.482 7.979 1.00 85.81 86 ALA A CA 1
ATOM 660 C C . ALA A 1 86 ? -0.696 3.624 8.876 1.00 85.81 86 ALA A C 1
ATOM 662 O O . ALA A 1 86 ? -1.876 3.924 9.060 1.00 85.81 86 ALA A O 1
ATOM 663 N N . SER A 1 87 ? -0.132 2.607 9.533 1.00 85.00 87 SER A N 1
ATOM 664 C CA . SER A 1 87 ? -0.874 1.736 10.446 1.00 85.00 87 SER A CA 1
ATOM 665 C C . SER A 1 87 ? -1.398 2.443 11.700 1.00 85.00 87 SER A C 1
ATOM 667 O O . SER A 1 87 ? -2.377 1.974 12.281 1.00 85.00 87 SER A O 1
ATOM 669 N N . SER A 1 88 ? -0.819 3.580 12.113 1.00 85.94 88 SER A N 1
ATOM 670 C CA . SER A 1 88 ? -1.297 4.340 13.281 1.00 85.94 88 SER A CA 1
ATOM 671 C C . SER A 1 88 ? -2.660 4.995 13.043 1.00 85.94 88 SER A C 1
ATOM 673 O O . SER A 1 88 ? -3.394 5.255 13.997 1.00 85.94 88 SER A O 1
ATOM 675 N N . VAL A 1 89 ? -3.017 5.206 11.774 1.00 85.56 89 VAL A N 1
ATOM 676 C CA . VAL A 1 89 ? -4.312 5.743 11.337 1.00 85.56 89 VAL A CA 1
ATOM 677 C C . VAL A 1 89 ? -5.169 4.685 10.633 1.00 85.56 89 VAL A C 1
ATOM 679 O O . VAL A 1 89 ? -6.126 5.015 9.944 1.00 85.56 89 VAL A O 1
ATOM 682 N N . GLY A 1 90 ? -4.841 3.399 10.801 1.00 87.25 90 GLY A N 1
ATOM 683 C CA . GLY A 1 90 ? -5.628 2.296 10.242 1.00 87.25 90 GLY A CA 1
ATOM 684 C C . GLY A 1 90 ? -5.490 2.109 8.728 1.00 87.25 90 GLY A C 1
ATOM 685 O O . GLY A 1 90 ? -6.347 1.463 8.127 1.00 87.25 90 GLY A O 1
ATOM 686 N N . ILE A 1 91 ? -4.436 2.655 8.110 1.00 89.81 91 ILE A N 1
ATOM 687 C CA . ILE A 1 91 ? -4.087 2.385 6.711 1.00 89.81 91 ILE A CA 1
ATOM 688 C C . ILE A 1 91 ? -3.114 1.207 6.663 1.00 89.81 91 ILE A C 1
ATOM 690 O O . ILE A 1 91 ? -2.101 1.177 7.367 1.00 89.81 91 ILE A O 1
ATOM 694 N N . TYR A 1 92 ? -3.409 0.246 5.795 1.00 92.06 92 TYR A N 1
ATOM 695 C CA . TYR A 1 92 ? -2.515 -0.870 5.503 1.00 92.06 92 TYR A CA 1
ATOM 696 C C . TYR A 1 92 ? -1.703 -0.535 4.260 1.00 92.06 92 TYR A C 1
ATOM 698 O O . TYR A 1 92 ? -2.184 0.175 3.381 1.00 92.06 92 TYR A O 1
ATOM 706 N N . TYR A 1 93 ? -0.474 -1.029 4.171 1.00 93.25 93 TYR A N 1
ATOM 707 C CA . TYR A 1 93 ? 0.348 -0.782 2.995 1.00 93.25 93 TYR A CA 1
ATOM 708 C C . TYR A 1 93 ? 1.346 -1.907 2.754 1.00 93.25 93 TYR A C 1
ATOM 710 O O . TYR A 1 93 ? 1.720 -2.634 3.678 1.00 93.25 93 TYR A O 1
ATOM 718 N N . ALA A 1 94 ? 1.792 -2.025 1.509 1.00 94.25 94 ALA A N 1
ATOM 719 C CA . ALA A 1 94 ? 2.910 -2.872 1.130 1.00 94.25 94 ALA A CA 1
ATOM 720 C C . ALA A 1 94 ? 3.756 -2.184 0.063 1.00 94.25 94 ALA A C 1
ATOM 722 O O . ALA A 1 94 ? 3.241 -1.513 -0.830 1.00 94.25 94 ALA A O 1
ATOM 723 N N . LYS A 1 95 ? 5.071 -2.382 0.158 1.00 93.31 95 LYS A N 1
ATOM 724 C CA . LYS A 1 95 ? 6.008 -1.978 -0.885 1.00 93.31 95 LYS A CA 1
ATOM 725 C C . LYS A 1 95 ? 6.126 -3.097 -1.914 1.00 93.31 95 LYS A C 1
ATOM 727 O O . LYS A 1 95 ? 6.257 -4.265 -1.546 1.00 93.31 95 LYS A O 1
ATOM 732 N N . VAL A 1 96 ? 6.112 -2.717 -3.181 1.00 94.19 96 VAL A N 1
ATOM 733 C CA . VAL A 1 96 ? 6.290 -3.611 -4.318 1.00 94.19 96 VAL A CA 1
ATOM 734 C C . VAL A 1 96 ? 7.739 -4.102 -4.364 1.00 94.19 96 VAL A C 1
ATOM 736 O O . VAL A 1 96 ? 8.683 -3.307 -4.308 1.00 94.19 96 VAL A O 1
ATOM 739 N N . ASN A 1 97 ? 7.918 -5.422 -4.417 1.00 93.56 97 ASN A N 1
ATOM 740 C CA . ASN A 1 97 ? 9.223 -6.079 -4.388 1.00 93.56 97 ASN A CA 1
ATOM 741 C C . ASN A 1 97 ? 9.921 -6.054 -5.768 1.00 93.56 97 ASN A C 1
ATOM 743 O O . ASN A 1 97 ? 9.393 -5.527 -6.745 1.00 93.56 97 ASN A O 1
ATOM 747 N N . GLY A 1 98 ? 11.110 -6.660 -5.865 1.00 89.38 98 GLY A N 1
ATOM 748 C CA . GLY A 1 98 ? 11.891 -6.724 -7.111 1.00 89.38 98 GLY A CA 1
ATOM 749 C C . GLY A 1 98 ? 11.232 -7.487 -8.269 1.00 89.38 98 GLY A C 1
ATOM 750 O O . GLY A 1 98 ? 11.682 -7.364 -9.402 1.00 89.38 98 GLY A O 1
ATOM 751 N N . LYS A 1 99 ? 10.167 -8.252 -8.004 1.00 90.75 99 LYS A N 1
ATOM 752 C CA . LYS A 1 99 ? 9.358 -8.949 -9.015 1.00 90.75 99 LYS A CA 1
ATOM 753 C C . LYS A 1 99 ? 8.116 -8.156 -9.425 1.00 90.75 99 LYS A C 1
ATOM 755 O O . LYS A 1 99 ? 7.397 -8.570 -10.326 1.00 90.75 99 LYS A O 1
ATOM 760 N N . GLY A 1 100 ? 7.861 -7.005 -8.806 1.00 89.75 100 GLY A N 1
ATOM 761 C CA . GLY A 1 100 ? 6.633 -6.247 -9.031 1.00 89.75 100 GLY A CA 1
ATOM 762 C C . GLY A 1 100 ? 5.467 -6.708 -8.164 1.00 89.75 100 GLY A C 1
ATOM 763 O O . GLY A 1 100 ? 4.360 -6.240 -8.375 1.00 89.75 100 GLY A O 1
ATOM 764 N N . GLU A 1 101 ? 5.684 -7.581 -7.181 1.00 95.25 101 GLU A N 1
ATOM 765 C CA . GLU A 1 101 ? 4.621 -8.150 -6.349 1.00 95.25 101 GLU A CA 1
ATOM 766 C C . GLU A 1 101 ? 4.502 -7.413 -5.009 1.00 95.25 101 GLU A C 1
ATOM 768 O O . GLU A 1 101 ? 5.499 -6.953 -4.440 1.00 95.25 101 GLU A O 1
ATOM 773 N N . TYR A 1 102 ? 3.293 -7.358 -4.456 1.00 95.75 102 TYR A N 1
ATOM 774 C CA . TYR A 1 102 ? 3.026 -6.858 -3.110 1.00 95.75 102 TYR A CA 1
ATOM 775 C C . TYR A 1 102 ? 2.113 -7.812 -2.334 1.00 95.75 102 TYR A C 1
ATOM 777 O O . TYR A 1 102 ? 1.354 -8.597 -2.905 1.00 95.75 102 TYR A O 1
ATOM 785 N N . LYS A 1 103 ? 2.183 -7.726 -1.003 1.00 96.81 103 LYS A N 1
ATOM 786 C CA . LYS A 1 103 ? 1.398 -8.551 -0.084 1.00 96.81 103 LYS A CA 1
ATOM 787 C C . LYS A 1 103 ? 1.022 -7.763 1.161 1.00 96.81 103 LYS A C 1
ATOM 789 O O . LYS A 1 103 ? 1.896 -7.311 1.895 1.00 96.81 103 LYS A O 1
ATOM 794 N N . ILE A 1 104 ? -0.274 -7.670 1.427 1.00 95.00 104 ILE A N 1
ATOM 795 C CA . ILE A 1 104 ? -0.856 -7.085 2.636 1.00 95.00 104 ILE A CA 1
ATOM 796 C C . ILE A 1 104 ? -1.635 -8.195 3.352 1.00 95.00 104 ILE A C 1
ATOM 798 O O . ILE A 1 104 ? -2.344 -8.982 2.729 1.00 95.00 104 ILE A O 1
ATOM 802 N N . SER A 1 105 ? -1.475 -8.331 4.664 1.00 93.88 105 SER A N 1
ATOM 803 C CA . SER A 1 105 ? -2.118 -9.383 5.468 1.00 93.88 105 SER A CA 1
ATOM 804 C C . SER A 1 105 ? -2.689 -8.801 6.755 1.00 93.88 105 SER A C 1
ATOM 806 O O . SER A 1 105 ? -2.302 -7.707 7.162 1.00 93.88 105 SER A O 1
ATOM 808 N N . GLY A 1 106 ? -3.601 -9.532 7.401 1.00 91.44 106 GLY A N 1
ATOM 809 C CA . GLY A 1 106 ? -4.231 -9.065 8.638 1.00 91.44 106 GLY A CA 1
ATOM 810 C C . GLY A 1 106 ? -5.257 -7.956 8.395 1.00 91.44 106 GLY A C 1
ATOM 811 O O . GLY A 1 106 ? -5.446 -7.104 9.261 1.00 91.44 106 GLY A O 1
ATOM 812 N N . ILE A 1 107 ? -5.880 -7.944 7.214 1.00 91.25 107 ILE A N 1
ATOM 813 C CA . ILE A 1 107 ? -6.849 -6.925 6.800 1.00 91.25 107 ILE A CA 1
ATOM 814 C C . ILE A 1 107 ? -8.222 -7.334 7.341 1.00 91.25 107 ILE A C 1
ATOM 816 O O . ILE A 1 107 ? -8.714 -8.388 6.949 1.00 91.25 107 ILE A O 1
ATOM 820 N N . PRO A 1 108 ? -8.861 -6.572 8.235 1.00 90.88 108 PRO A N 1
ATOM 821 C CA . PRO A 1 108 ? -10.225 -6.857 8.658 1.00 90.88 108 PRO A CA 1
ATOM 822 C C . PRO A 1 108 ? -11.202 -6.836 7.478 1.00 90.88 108 PRO A C 1
ATOM 824 O O . PRO A 1 108 ? -10.957 -6.205 6.457 1.00 90.88 108 PRO A O 1
ATOM 827 N N . GLU A 1 109 ? -12.341 -7.498 7.625 1.00 89.06 109 GLU A N 1
ATOM 828 C CA . GLU A 1 109 ? -13.434 -7.356 6.664 1.00 89.06 109 GLU A CA 1
ATOM 829 C C . GLU A 1 109 ? -13.920 -5.894 6.582 1.00 89.06 109 GLU A C 1
ATOM 831 O O . GLU A 1 109 ? -14.119 -5.236 7.611 1.00 89.06 109 GLU A O 1
ATOM 836 N N . GLY A 1 110 ? -14.126 -5.389 5.363 1.00 88.75 110 GLY A N 1
ATOM 837 C CA . GLY A 1 110 ? -14.650 -4.046 5.123 1.00 88.75 110 GLY A CA 1
ATOM 838 C C . GLY A 1 110 ? -14.452 -3.555 3.690 1.00 88.75 110 GLY A C 1
ATOM 839 O O . GLY A 1 110 ? -13.853 -4.233 2.860 1.00 88.75 110 GLY A O 1
ATOM 840 N N . ASP A 1 111 ? -14.943 -2.343 3.427 1.00 90.06 111 ASP A N 1
ATOM 841 C CA . ASP A 1 111 ? -14.766 -1.661 2.146 1.00 90.06 111 ASP A CA 1
ATOM 842 C C . ASP A 1 111 ? -13.493 -0.813 2.157 1.00 90.06 111 ASP A C 1
ATOM 844 O O . ASP A 1 111 ? -13.273 -0.015 3.076 1.00 90.06 111 ASP A O 1
ATOM 848 N N . TYR A 1 112 ? -12.698 -0.913 1.094 1.00 91.06 112 TYR A N 1
ATOM 849 C CA . TYR A 1 112 ? -11.417 -0.223 0.982 1.00 91.06 112 TYR A CA 1
ATOM 850 C C . TYR A 1 112 ? -11.284 0.549 -0.335 1.00 91.06 112 TYR A C 1
ATOM 852 O O . TYR A 1 112 ? -11.955 0.259 -1.326 1.00 91.06 112 TYR A O 1
ATOM 860 N N . ILE A 1 113 ? -10.414 1.554 -0.325 1.00 90.50 113 ILE A N 1
ATOM 861 C CA . ILE A 1 113 ? -9.872 2.231 -1.503 1.00 90.50 113 ILE A CA 1
ATOM 862 C C . ILE A 1 113 ? -8.411 1.811 -1.620 1.00 90.50 113 ILE A C 1
ATOM 864 O O . ILE A 1 113 ? -7.684 1.811 -0.624 1.00 90.50 113 ILE A O 1
ATOM 868 N N . ILE A 1 114 ? -7.994 1.459 -2.833 1.00 90.94 114 ILE A N 1
ATOM 869 C CA . ILE A 1 114 ? -6.595 1.188 -3.152 1.00 90.94 114 ILE A CA 1
ATOM 870 C C . ILE A 1 114 ? -6.012 2.449 -3.782 1.00 90.94 114 ILE A C 1
ATOM 872 O O . ILE A 1 114 ? -6.565 2.972 -4.749 1.00 90.94 114 ILE A O 1
ATOM 876 N N . LEU A 1 115 ? -4.906 2.930 -3.223 1.00 88.69 115 LEU A N 1
ATOM 877 C CA . LEU A 1 115 ? -4.109 4.010 -3.790 1.00 88.69 115 LEU A CA 1
ATOM 878 C C . LEU A 1 115 ? -2.698 3.488 -4.022 1.00 88.69 115 LEU A C 1
ATOM 880 O O . LEU A 1 115 ? -2.065 2.983 -3.098 1.00 88.69 115 LEU A O 1
ATOM 884 N N . THR A 1 116 ? -2.212 3.617 -5.250 1.00 89.62 116 THR A N 1
ATOM 885 C CA . THR A 1 116 ? -0.864 3.188 -5.618 1.00 89.62 116 THR A CA 1
ATOM 886 C C . THR A 1 116 ? -0.003 4.421 -5.839 1.00 89.62 116 THR A C 1
ATOM 888 O O . THR A 1 116 ? -0.277 5.215 -6.736 1.00 89.62 116 THR A O 1
ATOM 891 N N . ASP A 1 117 ? 1.016 4.581 -5.000 1.00 87.19 117 ASP A N 1
ATOM 892 C CA . ASP A 1 117 ? 2.071 5.575 -5.166 1.00 87.19 117 ASP A CA 1
ATOM 893 C C . ASP A 1 117 ? 3.212 4.947 -5.963 1.00 87.19 117 ASP A C 1
ATOM 895 O O . ASP A 1 117 ? 3.912 4.044 -5.492 1.00 87.19 117 ASP A O 1
ATOM 899 N N . CYS A 1 118 ? 3.329 5.373 -7.210 1.00 82.31 118 CYS A N 1
ATOM 900 C CA . CYS A 1 118 ? 4.192 4.749 -8.194 1.00 82.31 118 CYS A CA 1
ATOM 901 C C . CYS A 1 118 ? 5.516 5.488 -8.325 1.00 82.31 118 CYS A C 1
ATOM 903 O O . CYS A 1 118 ? 5.563 6.716 -8.311 1.00 82.31 118 CYS A O 1
ATOM 905 N N . GLN A 1 119 ? 6.604 4.733 -8.489 1.00 76.12 119 GLN A N 1
ATOM 906 C CA . GLN A 1 119 ? 7.933 5.318 -8.719 1.00 76.12 119 GLN A CA 1
ATOM 907 C C . GLN A 1 119 ? 8.066 5.813 -10.161 1.00 76.12 119 GLN A C 1
ATOM 909 O O . GLN A 1 119 ? 8.726 6.814 -10.441 1.00 76.12 119 GLN A O 1
ATOM 914 N N . THR A 1 120 ? 7.428 5.101 -11.085 1.00 67.31 120 THR A N 1
ATOM 915 C CA . THR A 1 120 ? 7.314 5.471 -12.494 1.00 67.31 120 THR A CA 1
ATOM 916 C C . THR A 1 120 ? 5.873 5.885 -12.797 1.00 67.31 120 THR A C 1
ATOM 918 O O . THR A 1 120 ? 4.981 5.655 -11.985 1.00 67.31 120 THR A O 1
ATOM 921 N N . LYS A 1 121 ? 5.606 6.566 -13.923 1.00 60.09 121 LYS A N 1
ATOM 922 C CA . LYS A 1 121 ? 4.223 6.929 -14.278 1.00 60.09 121 LYS A CA 1
ATOM 923 C C . LYS A 1 121 ? 3.373 5.657 -14.333 1.00 60.09 121 LYS A C 1
ATOM 925 O O . LYS A 1 121 ? 3.543 4.848 -15.239 1.00 60.09 121 LYS A O 1
ATOM 930 N N . CYS A 1 122 ? 2.474 5.496 -13.368 1.00 56.16 122 CYS A N 1
ATOM 931 C CA . CYS A 1 122 ? 1.475 4.447 -13.416 1.00 56.16 122 CYS A CA 1
ATOM 932 C C . CYS A 1 122 ? 0.358 4.865 -14.353 1.00 56.16 122 CYS A C 1
ATOM 934 O O . CYS A 1 122 ? -0.383 5.805 -14.064 1.00 56.16 122 CYS A O 1
ATOM 936 N N . ASP A 1 123 ? 0.204 4.123 -15.441 1.00 52.00 123 ASP A N 1
ATOM 937 C CA . ASP A 1 123 ? -1.073 4.080 -16.129 1.00 52.00 123 ASP A CA 1
ATOM 938 C C . ASP A 1 123 ? -2.041 3.350 -15.191 1.00 52.00 123 ASP A C 1
ATOM 940 O O . ASP A 1 123 ? -1.854 2.175 -14.868 1.00 52.00 123 ASP A O 1
ATOM 944 N N . SER A 1 124 ? -3.042 4.059 -14.673 1.00 45.56 124 SER A N 1
ATOM 945 C CA . SER A 1 124 ? -4.085 3.478 -13.833 1.00 45.56 124 SER A CA 1
ATOM 946 C C . SER A 1 12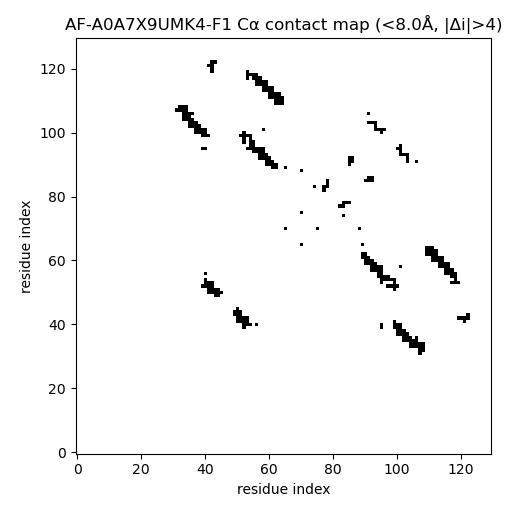4 ? -4.939 2.516 -14.666 1.00 45.56 124 SER A C 1
ATOM 948 O O . SER A 1 124 ? -5.985 2.884 -15.195 1.00 45.56 124 SER A O 1
ATOM 950 N N . SER A 1 125 ? -4.511 1.258 -14.803 1.00 42.81 125 SER A N 1
ATOM 951 C CA . SER A 1 125 ? -5.373 0.221 -15.364 1.00 42.81 125 SER A CA 1
ATOM 952 C C . SER A 1 125 ? -6.450 -0.108 -14.333 1.00 42.81 125 SER A C 1
ATOM 954 O O . SER A 1 125 ? -6.190 -0.768 -13.325 1.00 42.81 125 SER A O 1
ATOM 956 N N . SER A 1 126 ? -7.653 0.403 -14.570 1.00 37.81 126 SER A N 1
ATOM 957 C CA . SER A 1 126 ? -8.865 0.034 -13.854 1.00 37.81 126 SER A CA 1
ATOM 958 C C . SER A 1 126 ? -9.005 -1.490 -13.796 1.00 37.81 126 SER A C 1
ATOM 960 O O . SER A 1 126 ? -8.947 -2.174 -14.819 1.00 37.81 126 SER A O 1
ATOM 962 N N . ALA A 1 127 ? -9.182 -2.026 -12.586 1.00 34.62 127 ALA A N 1
ATOM 963 C CA . ALA A 1 127 ? -9.617 -3.401 -12.401 1.00 34.62 127 ALA A CA 1
ATOM 964 C C . ALA A 1 127 ? -10.978 -3.550 -13.094 1.00 34.62 127 ALA A C 1
ATOM 966 O O . ALA A 1 127 ? -11.936 -2.863 -12.742 1.00 34.62 127 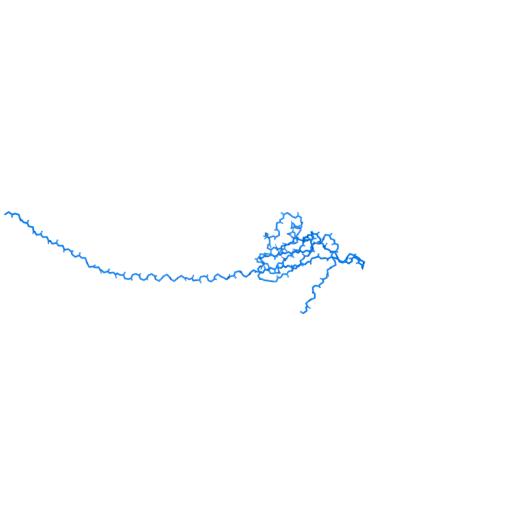ALA A O 1
ATOM 967 N N . LYS A 1 128 ? -11.039 -4.383 -14.135 1.00 33.97 128 LYS A N 1
ATOM 968 C CA . LYS A 1 128 ? -12.310 -4.813 -14.707 1.00 33.97 128 LYS A CA 1
ATOM 969 C C . LYS A 1 128 ? -12.842 -5.939 -13.836 1.00 33.97 128 LYS A C 1
ATOM 971 O O . LYS A 1 128 ? -12.243 -7.012 -13.802 1.00 33.97 128 LYS A O 1
ATOM 976 N N . ASP A 1 129 ? -13.954 -5.676 -13.164 1.00 39.22 129 ASP A N 1
ATOM 977 C CA . ASP A 1 129 ? -14.815 -6.728 -12.638 1.00 39.22 129 ASP A CA 1
ATOM 978 C C . ASP A 1 129 ? -15.270 -7.596 -13.824 1.00 39.22 129 ASP A C 1
ATOM 980 O O . ASP A 1 129 ? -15.720 -7.072 -14.850 1.00 39.22 129 ASP A O 1
ATOM 984 N N . SER A 1 130 ? -15.052 -8.908 -13.716 1.00 41.00 130 SER A N 1
ATOM 985 C CA . SER A 1 130 ? -15.593 -9.933 -14.620 1.00 41.00 130 SER A CA 1
ATOM 986 C C . SER A 1 130 ? -16.696 -10.690 -13.902 1.00 41.00 130 SER A C 1
ATOM 988 O O . SER A 1 130 ? -16.503 -10.955 -12.694 1.00 41.00 130 SER A O 1
#

Sequence (130 aa):
MRKVMLLVITVFMLTTLFSSGVDAATKTTKKLVVGKLEGAVTYQYNKFIGTKSDVGAVVYLIPKKQKKASITTQQMIDISDKKIKASSVGIYYAKVNGKGEYKISGIPEGDYIILTDCQTKCDSSSAKDS

pLDDT: mean 75.39, std 19.04, range [33.97, 96.81]

Mean predicted aligned error: 14.63 Å

Solvent-accessible surface area (backbone atoms only — not comparable to full-atom values): 8573 Å² total; per-residue (Å²): 133,83,87,85,86,87,87,82,84,88,81,86,84,79,80,78,84,78,78,79,79,73,81,72,78,77,76,81,72,78,76,84,60,58,45,71,51,72,53,71,46,64,30,77,73,46,96,83,82,37,72,41,55,38,54,64,15,37,42,35,42,37,53,73,77,58,98,56,81,76,86,47,74,65,57,54,50,32,33,75,70,62,76,44,63,50,62,82,77,65,27,49,64,26,6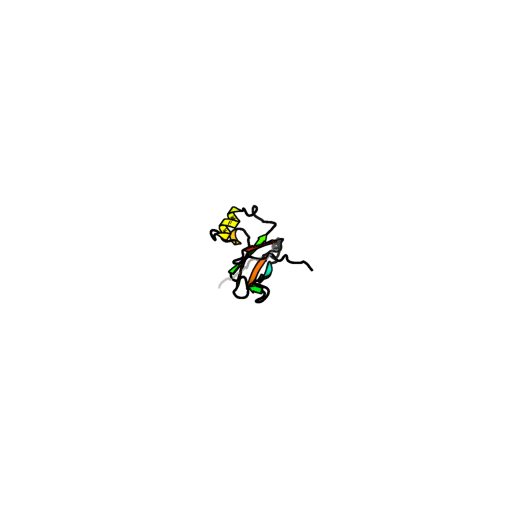0,20,34,94,80,6,38,35,62,40,70,77,40,63,82,80,60,69,44,81,48,75,51,58,78,56,85,66,72,83,75,75,84,76,87,128

Secondary structure (DSSP, 8-state):
---------------------------------EEEEEEE-EEEEETTTEEEE-TT-EEEEEESS-SSS---HHHHHHHHTTSS-GGGGT-EEEE--TTSEEEEEEEESS-EEEEEE-SS----------

Radius of gyration: 32.81 Å; Cα contacts (8 Å, |Δi|>4): 168; chains: 1; bounding box: 37×66×118 Å

Foldseek 3Di:
DDDDDDDDDDDDPPDDPPPPPPPPPPPPDPPFDKDKDKDFAWAAPDPPVGIDALAFKKKKKAAPDFPDPDQDPVNVVCCVVVVDPCVVRPIWMFTQHRRRMTMTIRHTDGDIDIDIGTPDDGPPPDDDDD